Protein AF-A0A0F8VS82-F1 (afdb_monomer_lite)

Organism: NCBI:txid412755

InterPro domains:
  IPR029061 Thiamin diphosphate-binding fold [SSF52518] (6-84)
  IPR051479 Pyruvate synthase subunit PorB-like [PTHR42897] (1-88)

Structure (mmCIF, N/CA/C/O backbone):
data_AF-A0A0F8VS82-F1
#
_entry.id   AF-A0A0F8VS82-F1
#
loop_
_atom_site.group_PDB
_atom_site.id
_atom_site.type_symbol
_atom_site.label_atom_id
_atom_site.label_alt_id
_atom_site.label_comp_id
_atom_site.label_asym_id
_atom_site.label_entity_id
_atom_site.label_seq_id
_atom_site.pdbx_PDB_ins_code
_atom_site.Cartn_x
_atom_site.Cartn_y
_atom_site.Cartn_z
_atom_site.occupancy
_atom_site.B_iso_or_equiv
_atom_site.auth_seq_id
_atom_site.auth_comp_id
_atom_site.auth_asym_id
_atom_site.auth_atom_id
_atom_site.pdbx_PDB_model_num
ATOM 1 N N . ILE A 1 1 ? -6.330 -5.073 0.957 1.00 95.19 1 ILE A N 1
ATOM 2 C CA . ILE A 1 1 ? -6.216 -3.869 0.106 1.00 95.19 1 ILE A CA 1
ATOM 3 C C . ILE A 1 1 ? -4.776 -3.782 -0.344 1.00 95.19 1 ILE A C 1
ATOM 5 O O . ILE A 1 1 ? -3.898 -3.737 0.511 1.00 95.19 1 ILE A O 1
ATOM 9 N N . TYR A 1 2 ? -4.543 -3.815 -1.648 1.00 95.75 2 TYR A N 1
ATOM 10 C CA . TYR A 1 2 ? -3.204 -3.683 -2.212 1.00 95.75 2 TYR A CA 1
ATOM 11 C C . TYR A 1 2 ? -2.942 -2.236 -2.623 1.00 95.75 2 TYR A C 1
ATOM 13 O O . TYR A 1 2 ? -3.807 -1.606 -3.225 1.00 95.75 2 TYR A O 1
ATOM 21 N N . VAL A 1 3 ? -1.758 -1.723 -2.300 1.00 96.25 3 VAL A N 1
ATOM 22 C CA . VAL A 1 3 ? -1.266 -0.418 -2.752 1.00 96.25 3 VAL A CA 1
ATOM 23 C C . VAL A 1 3 ? -0.005 -0.659 -3.562 1.00 96.25 3 VAL A C 1
ATOM 25 O O . VAL A 1 3 ? 0.962 -1.192 -3.023 1.00 96.25 3 VAL A O 1
ATOM 28 N N . ASN A 1 4 ? -0.010 -0.290 -4.837 1.00 95.62 4 ASN A N 1
ATOM 29 C CA . ASN A 1 4 ? 1.077 -0.606 -5.758 1.00 95.62 4 ASN A CA 1
ATOM 30 C C . ASN A 1 4 ? 1.737 0.679 -6.260 1.00 95.62 4 ASN A C 1
ATOM 32 O O . ASN A 1 4 ? 1.054 1.533 -6.823 1.00 95.62 4 ASN A O 1
ATOM 36 N N . ASN A 1 5 ? 3.058 0.805 -6.109 1.00 96.75 5 ASN A N 1
ATOM 37 C CA . ASN A 1 5 ? 3.796 1.846 -6.829 1.00 96.75 5 ASN A CA 1
ATOM 38 C C . ASN A 1 5 ? 3.777 1.567 -8.335 1.00 96.75 5 ASN A C 1
ATOM 40 O O . ASN A 1 5 ? 3.699 0.403 -8.749 1.00 96.75 5 ASN A O 1
ATOM 44 N N . THR A 1 6 ? 3.981 2.609 -9.141 1.00 96.31 6 THR A N 1
ATOM 45 C CA . THR A 1 6 ? 4.441 2.453 -10.529 1.00 96.31 6 THR A CA 1
ATOM 46 C C . THR A 1 6 ? 5.606 1.459 -10.576 1.00 96.31 6 THR A C 1
ATOM 48 O O . THR A 1 6 ? 6.609 1.637 -9.892 1.00 96.31 6 THR A O 1
ATOM 51 N N . SER A 1 7 ? 5.445 0.357 -11.306 1.00 94.12 7 SER A N 1
ATOM 52 C CA . SER A 1 7 ? 6.410 -0.750 -11.338 1.00 94.12 7 SER A CA 1
ATOM 53 C C . SER A 1 7 ? 6.053 -1.740 -12.445 1.00 94.12 7 SER A C 1
ATOM 55 O O . SER A 1 7 ? 4.956 -1.692 -12.999 1.00 94.12 7 SER A O 1
ATOM 57 N N . CYS A 1 8 ? 6.935 -2.704 -12.723 1.00 94.88 8 CYS A N 1
ATOM 58 C CA . CYS A 1 8 ? 6.616 -3.806 -13.633 1.00 94.88 8 CYS A CA 1
ATOM 59 C C . CYS A 1 8 ? 5.369 -4.588 -13.191 1.00 94.88 8 CYS A C 1
ATOM 61 O O . CYS A 1 8 ? 4.594 -5.018 -14.043 1.00 94.88 8 CYS A O 1
ATOM 63 N N . VAL A 1 9 ? 5.160 -4.761 -11.879 1.00 94.19 9 VAL A N 1
ATOM 64 C CA . VAL A 1 9 ? 3.975 -5.452 -11.344 1.00 94.19 9 VAL A CA 1
ATOM 65 C C . VAL A 1 9 ? 2.708 -4.670 -11.660 1.00 94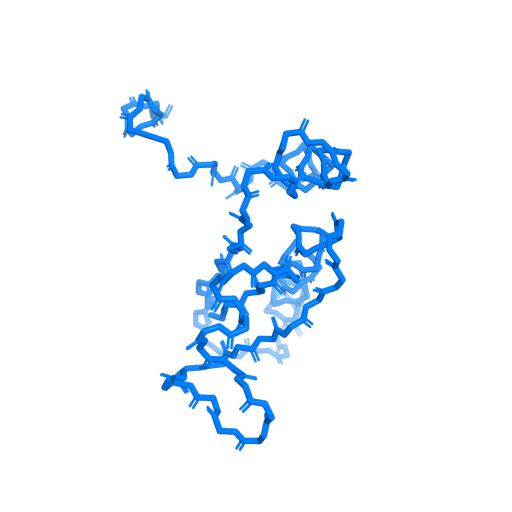.19 9 VAL A C 1
ATOM 67 O O . VAL A 1 9 ? 1.733 -5.267 -12.101 1.00 94.19 9 VAL A O 1
ATOM 70 N N . GLU A 1 10 ? 2.726 -3.351 -11.489 1.00 94.44 10 GLU A N 1
ATOM 71 C CA . GLU A 1 10 ? 1.599 -2.489 -11.845 1.00 94.44 10 GLU A CA 1
ATOM 72 C C . GLU A 1 10 ? 1.295 -2.610 -13.345 1.00 94.44 10 GLU A C 1
ATOM 74 O O . GLU A 1 10 ? 0.266 -3.169 -13.711 1.00 94.44 10 GLU A O 1
ATOM 79 N N . VAL A 1 11 ? 2.242 -2.274 -14.223 1.00 94.19 11 VAL A N 1
ATOM 80 C CA . VAL A 1 11 ? 2.009 -2.287 -15.680 1.00 94.19 11 VAL A CA 1
ATOM 81 C C . VAL A 1 11 ? 1.549 -3.660 -16.193 1.00 94.19 11 VAL A C 1
ATOM 83 O O . VAL A 1 11 ? 0.711 -3.740 -17.092 1.00 94.19 11 VAL A O 1
ATOM 86 N N . SER A 1 12 ? 2.062 -4.751 -15.616 1.00 94.50 12 SER A N 1
ATOM 87 C CA . SER A 1 12 ? 1.713 -6.116 -16.037 1.00 94.50 12 SER A CA 1
ATOM 88 C C . SER A 1 12 ? 0.362 -6.601 -15.503 1.00 94.50 12 SER A C 1
ATOM 90 O O . SER A 1 12 ? -0.169 -7.578 -16.024 1.00 94.50 12 SER A O 1
ATOM 92 N N . THR A 1 13 ? -0.194 -5.965 -14.465 1.00 94.62 13 THR A N 1
ATOM 93 C CA . THR A 1 13 ? -1.425 -6.424 -13.791 1.00 94.62 13 THR A CA 1
ATOM 94 C C . THR A 1 13 ? -2.577 -5.427 -13.854 1.00 94.62 13 THR A C 1
ATOM 96 O O . THR A 1 13 ? -3.710 -5.808 -13.555 1.00 94.62 13 THR A O 1
ATOM 99 N N . SER A 1 14 ? -2.324 -4.179 -14.247 1.00 92.94 14 SER A N 1
ATOM 100 C CA . SER A 1 14 ? -3.308 -3.092 -14.269 1.00 92.94 14 SER A CA 1
ATOM 101 C C . SER A 1 14 ? -3.230 -2.231 -15.524 1.00 92.94 14 SER A C 1
ATOM 103 O O . SER A 1 14 ? -3.502 -1.035 -15.470 1.00 92.94 14 SER A O 1
ATOM 105 N N . LYS A 1 15 ? -2.869 -2.821 -16.667 1.00 86.69 15 LYS A N 1
ATOM 106 C CA . LYS A 1 15 ? -2.851 -2.090 -17.934 1.00 86.69 15 LYS A CA 1
ATOM 107 C C . LYS A 1 15 ? -4.250 -1.539 -18.244 1.00 86.69 15 LYS A C 1
ATOM 109 O O . LYS A 1 15 ? -5.206 -2.303 -18.362 1.00 86.69 15 LYS A O 1
ATOM 114 N N . ASP A 1 16 ? -4.351 -0.225 -18.425 1.00 86.19 16 ASP A N 1
ATOM 115 C CA . ASP A 1 16 ? -5.592 0.473 -18.775 1.00 86.19 16 ASP A CA 1
ATOM 116 C C . ASP A 1 16 ? -6.751 0.144 -17.797 1.00 86.19 16 ASP A C 1
ATOM 118 O O . ASP A 1 16 ? -6.563 0.084 -16.584 1.00 86.19 16 ASP A O 1
ATOM 122 N N . ASN A 1 17 ? -7.969 -0.076 -18.306 1.00 82.19 17 ASN A N 1
ATOM 123 C CA . ASN A 1 17 ? -9.160 -0.373 -17.497 1.00 82.19 17 ASN A CA 1
ATOM 124 C C . ASN A 1 17 ? -9.380 -1.881 -17.250 1.00 82.19 17 ASN A C 1
ATOM 126 O O . ASN A 1 17 ? -10.513 -2.301 -17.013 1.00 82.19 17 ASN A O 1
ATOM 130 N N . VAL A 1 18 ? -8.330 -2.711 -17.327 1.00 88.12 18 VAL A N 1
ATOM 131 C CA . VAL A 1 18 ? -8.428 -4.174 -17.149 1.00 88.12 18 VAL A CA 1
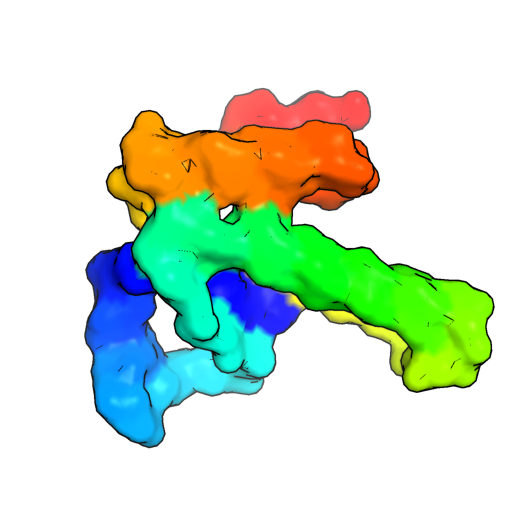ATOM 132 C C . VAL A 1 18 ? -7.541 -4.693 -16.004 1.00 88.12 18 VAL A C 1
ATOM 134 O O . VAL A 1 18 ? -6.555 -5.394 -16.238 1.00 88.12 18 VAL A O 1
ATOM 137 N N . PRO A 1 19 ? -7.871 -4.381 -14.734 1.00 91.31 19 PRO A N 1
ATOM 138 C CA . PRO A 1 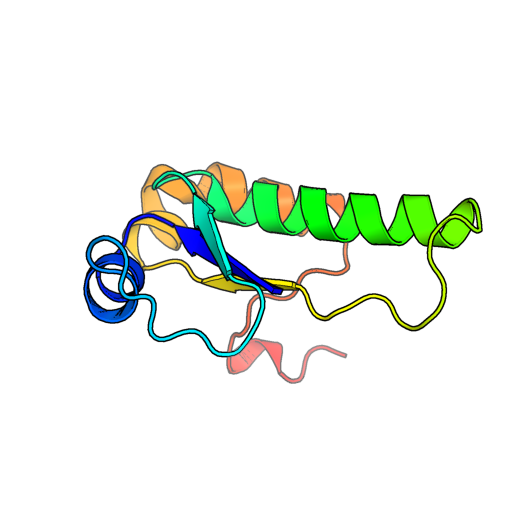19 ? -7.090 -4.845 -13.594 1.00 91.31 19 PRO A CA 1
ATOM 139 C C . PRO A 1 19 ? -7.267 -6.351 -13.348 1.00 91.31 19 PRO A C 1
ATOM 141 O O . PRO A 1 19 ? -8.377 -6.880 -13.346 1.00 91.31 19 PRO A O 1
ATOM 144 N N . SER A 1 20 ? -6.168 -7.035 -13.032 1.00 94.88 20 SER A N 1
ATOM 145 C CA . SER A 1 20 ? -6.134 -8.465 -12.671 1.00 94.88 20 SER A CA 1
ATOM 146 C C . SER A 1 20 ? -6.527 -8.738 -11.208 1.00 94.88 20 SER A C 1
ATOM 148 O O . SER A 1 20 ? -6.470 -9.873 -10.731 1.00 94.88 20 SER A O 1
ATOM 150 N N . TRP A 1 21 ? -6.913 -7.700 -10.464 1.00 94.00 21 TRP A N 1
ATOM 151 C CA . TRP A 1 21 ? -7.128 -7.740 -9.020 1.00 94.00 21 TRP A CA 1
ATOM 152 C C . TRP A 1 21 ? -8.583 -8.082 -8.674 1.00 94.00 21 TRP A C 1
ATOM 154 O O . TRP A 1 21 ? -9.506 -7.353 -9.020 1.00 94.00 21 TRP A O 1
ATOM 164 N N . LYS A 1 22 ? -8.795 -9.176 -7.929 1.00 95.12 22 LYS A N 1
ATOM 165 C CA . LYS A 1 22 ? -10.122 -9.592 -7.414 1.00 95.12 22 LYS A CA 1
ATOM 166 C C . LYS A 1 22 ? -10.491 -8.964 -6.064 1.00 95.12 22 LYS A C 1
ATOM 168 O O . LYS A 1 22 ? -11.520 -9.289 -5.481 1.00 95.12 22 LYS A O 1
ATOM 173 N N . VAL A 1 23 ? -9.622 -8.112 -5.537 1.00 95.25 23 VAL A N 1
ATOM 174 C CA . VAL A 1 23 ? -9.760 -7.429 -4.248 1.00 95.25 23 VAL A CA 1
ATOM 175 C C . VAL A 1 23 ? -9.448 -5.947 -4.439 1.00 95.25 23 VAL A C 1
ATOM 177 O O . VAL A 1 23 ? -8.828 -5.600 -5.445 1.00 95.25 23 VAL A O 1
ATOM 180 N N . PRO A 1 24 ? -9.812 -5.068 -3.485 1.00 95.81 24 PRO A N 1
ATOM 181 C CA . PRO A 1 24 ? -9.478 -3.657 -3.591 1.00 95.81 24 PRO A CA 1
ATOM 182 C C . PRO A 1 24 ? -7.976 -3.451 -3.795 1.00 95.81 24 PRO A C 1
ATOM 184 O O . PRO A 1 24 ? -7.151 -3.918 -2.996 1.00 95.81 24 PRO A O 1
ATOM 187 N N . TRP A 1 25 ? -7.656 -2.737 -4.864 1.00 95.44 25 TRP A N 1
ATOM 188 C CA . TRP A 1 25 ? -6.313 -2.401 -5.298 1.00 95.44 25 TRP A CA 1
ATOM 189 C C . TRP A 1 25 ? -6.281 -0.927 -5.685 1.00 95.44 25 TRP A C 1
ATOM 191 O O . TRP A 1 25 ? -7.265 -0.398 -6.204 1.00 95.44 25 TRP A O 1
ATOM 201 N N . VAL A 1 26 ? -5.164 -0.264 -5.410 1.00 95.12 26 VAL A N 1
ATOM 202 C CA . VAL A 1 26 ? -4.955 1.133 -5.769 1.00 95.12 26 VAL A CA 1
ATOM 203 C C . VAL A 1 26 ? -3.531 1.345 -6.266 1.00 95.12 26 VAL A C 1
ATOM 205 O O . VAL A 1 26 ? -2.560 0.913 -5.638 1.00 95.12 26 VAL A O 1
ATOM 208 N N . HIS A 1 27 ? -3.424 2.033 -7.398 1.00 95.06 27 HIS A N 1
ATOM 209 C CA . HIS A 1 27 ? -2.169 2.582 -7.894 1.00 95.06 27 HIS A CA 1
ATOM 210 C C . HIS A 1 27 ? -1.772 3.821 -7.095 1.00 95.06 27 HIS A C 1
ATOM 212 O O . HIS A 1 27 ? -2.611 4.657 -6.748 1.00 95.06 27 HIS A O 1
ATOM 218 N N . HIS A 1 28 ? -0.478 3.965 -6.840 1.00 95.06 28 HIS A N 1
ATOM 219 C CA . HIS A 1 28 ? 0.094 5.225 -6.405 1.00 95.06 28 HIS A CA 1
ATOM 220 C C . HIS A 1 28 ? 1.437 5.498 -7.084 1.00 95.06 28 HIS A C 1
ATOM 222 O 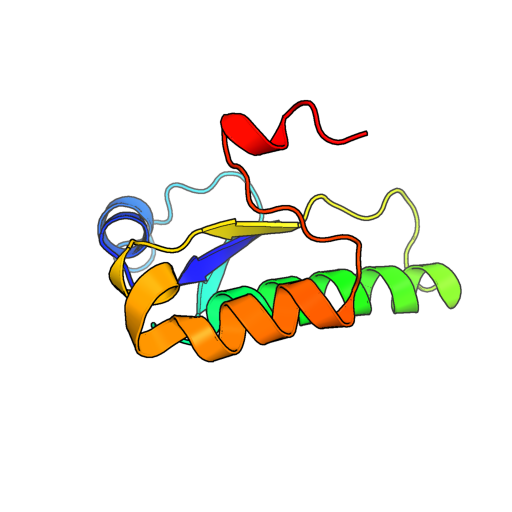O . HIS A 1 28 ? 2.026 4.614 -7.710 1.00 95.06 28 HIS A O 1
ATOM 228 N N . LEU A 1 29 ? 1.919 6.736 -6.958 1.00 95.44 29 LEU A N 1
ATOM 229 C CA . LEU A 1 29 ? 3.136 7.197 -7.625 1.00 95.44 29 LEU A CA 1
ATOM 230 C C . LEU A 1 29 ? 4.360 6.354 -7.253 1.00 95.44 29 LEU A C 1
ATOM 232 O O . LEU A 1 29 ? 4.362 5.597 -6.278 1.00 95.44 29 LEU A O 1
ATOM 236 N N . PHE A 1 30 ? 5.408 6.468 -8.066 1.00 95.56 30 PHE A N 1
ATOM 237 C CA . PHE A 1 30 ? 6.564 5.577 -8.026 1.00 95.56 30 PHE A CA 1
ATOM 238 C C . PHE A 1 30 ? 7.262 5.557 -6.656 1.00 95.56 30 PHE A C 1
ATOM 240 O O . PHE A 1 30 ? 7.743 4.520 -6.213 1.00 95.56 30 PHE A O 1
ATOM 247 N N . GLU A 1 31 ? 7.241 6.675 -5.943 1.00 95.69 31 GLU A N 1
ATOM 248 C CA . GLU A 1 31 ? 7.945 6.879 -4.682 1.00 95.69 31 GLU A CA 1
ATOM 249 C C . GLU A 1 31 ? 7.094 6.620 -3.428 1.00 95.69 31 GLU A C 1
ATOM 251 O O . GLU A 1 31 ? 7.617 6.192 -2.405 1.00 95.69 31 GLU A O 1
ATOM 256 N N . SER A 1 32 ? 5.780 6.842 -3.473 1.00 95.00 32 SER A N 1
ATOM 257 C CA . SER A 1 32 ? 5.003 7.168 -2.261 1.00 95.00 32 SER A CA 1
ATOM 258 C C . SER A 1 32 ? 4.017 6.092 -1.779 1.00 95.00 32 SER A C 1
ATOM 260 O O . SER A 1 32 ? 3.418 6.237 -0.706 1.00 95.00 32 SER A O 1
ATOM 262 N N . GLY A 1 33 ? 3.876 4.977 -2.504 1.00 95.50 33 GLY A N 1
ATOM 263 C CA . GLY A 1 33 ? 2.925 3.893 -2.212 1.00 95.50 33 GLY A CA 1
ATOM 264 C C . GLY A 1 33 ? 2.959 3.362 -0.771 1.00 95.50 33 GLY A C 1
ATOM 265 O O . GLY A 1 33 ? 1.901 3.135 -0.183 1.00 95.50 33 GLY A O 1
ATOM 266 N N . ALA A 1 34 ? 4.139 3.257 -0.151 1.00 94.00 34 ALA A N 1
ATOM 267 C CA . ALA A 1 34 ? 4.268 2.801 1.237 1.00 94.00 34 ALA A CA 1
ATOM 268 C C . ALA A 1 34 ? 3.530 3.717 2.231 1.00 94.00 34 ALA A C 1
ATOM 270 O O . ALA A 1 34 ? 2.837 3.253 3.137 1.00 94.00 34 ALA A O 1
ATOM 271 N N . THR A 1 35 ? 3.611 5.036 2.039 1.00 93.88 35 THR A N 1
ATOM 272 C CA . THR A 1 35 ? 2.908 5.997 2.905 1.00 93.88 35 THR A CA 1
ATOM 273 C C . THR A 1 35 ? 1.407 6.059 2.647 1.00 93.88 35 THR A C 1
ATOM 275 O O . THR A 1 35 ? 0.647 6.384 3.556 1.00 93.88 35 THR A O 1
ATOM 278 N N . VAL A 1 36 ? 0.952 5.685 1.449 1.00 95.50 36 VAL A N 1
ATOM 279 C CA . VAL A 1 36 ? -0.482 5.527 1.174 1.00 95.50 36 VAL A CA 1
ATOM 280 C C . VAL A 1 36 ? -1.037 4.287 1.856 1.00 95.50 36 VAL A C 1
ATOM 282 O O . VAL A 1 36 ? -2.098 4.364 2.473 1.00 95.50 36 VAL A O 1
ATOM 285 N N . ALA A 1 37 ? -0.310 3.168 1.824 1.00 94.38 37 ALA A N 1
ATOM 286 C CA . ALA A 1 37 ? -0.663 1.990 2.613 1.00 94.38 37 ALA A CA 1
ATOM 287 C C . ALA A 1 37 ? -0.783 2.332 4.110 1.00 94.38 37 ALA A C 1
ATOM 289 O O . ALA A 1 37 ? -1.750 1.942 4.770 1.00 94.38 37 ALA A O 1
ATOM 290 N N . ASP A 1 38 ? 0.146 3.139 4.622 1.00 92.81 38 ASP A N 1
ATOM 291 C CA . ASP A 1 38 ? 0.127 3.642 5.997 1.00 92.81 38 ASP A CA 1
ATOM 292 C C . ASP A 1 38 ? -1.106 4.510 6.288 1.00 92.81 38 ASP A C 1
ATOM 294 O O . ASP A 1 38 ? -1.854 4.258 7.239 1.00 92.81 38 ASP A O 1
ATOM 298 N N . GLY A 1 39 ? -1.392 5.471 5.409 1.00 93.06 39 GLY A N 1
ATOM 299 C CA . GLY A 1 39 ? -2.578 6.317 5.508 1.00 93.06 39 GLY A CA 1
ATOM 300 C C . GLY A 1 39 ? -3.882 5.516 5.513 1.00 93.06 39 GLY A C 1
ATOM 301 O O . GLY A 1 39 ? -4.754 5.771 6.345 1.00 93.06 39 GLY A O 1
ATOM 302 N N . ILE A 1 40 ? -4.008 4.504 4.648 1.00 94.62 40 ILE A N 1
ATOM 303 C CA . ILE A 1 40 ? -5.187 3.626 4.592 1.00 94.62 40 ILE A CA 1
ATOM 304 C C . ILE A 1 40 ? -5.328 2.836 5.898 1.00 94.62 40 ILE A C 1
ATOM 306 O O . ILE A 1 40 ? -6.409 2.819 6.489 1.00 94.62 40 ILE A O 1
ATOM 310 N N . CYS A 1 41 ? -4.247 2.219 6.384 1.00 92.06 41 CYS A N 1
ATOM 311 C CA . CYS A 1 41 ? -4.246 1.476 7.647 1.00 92.06 41 CYS A CA 1
ATOM 312 C C . CYS A 1 41 ? -4.694 2.366 8.818 1.00 92.06 41 CYS A C 1
ATOM 314 O O . CYS A 1 41 ? -5.594 2.011 9.587 1.00 92.06 41 CYS A O 1
ATOM 316 N N . THR A 1 42 ? -4.119 3.565 8.903 1.00 92.44 42 THR A N 1
ATOM 317 C CA . THR A 1 42 ? -4.450 4.564 9.922 1.00 92.44 42 THR A CA 1
ATOM 318 C C . THR A 1 42 ? -5.908 5.014 9.816 1.00 92.44 42 THR A C 1
ATOM 320 O O . THR A 1 42 ? -6.604 5.086 10.830 1.00 92.44 42 THR A O 1
ATOM 323 N N . ALA A 1 43 ? -6.423 5.230 8.603 1.00 94.31 43 ALA A N 1
ATOM 324 C CA . ALA A 1 43 ? -7.818 5.593 8.387 1.00 94.31 43 ALA A CA 1
ATOM 325 C C . ALA A 1 43 ? -8.783 4.508 8.893 1.00 94.31 43 ALA A C 1
ATOM 327 O O . ALA A 1 43 ? -9.728 4.832 9.612 1.00 94.31 43 ALA A O 1
ATOM 328 N N . TYR A 1 44 ? -8.536 3.226 8.597 1.00 94.75 44 TYR A N 1
ATOM 329 C CA . TYR A 1 44 ? -9.370 2.133 9.118 1.00 94.75 44 TYR A CA 1
ATOM 330 C C . TYR A 1 44 ? -9.306 2.030 10.645 1.00 94.75 44 TYR A C 1
ATOM 332 O O . TYR A 1 44 ? -10.351 1.891 11.284 1.00 94.75 44 TYR A O 1
ATOM 340 N N . LYS A 1 45 ? -8.115 2.168 11.246 1.00 91.38 45 LYS A N 1
ATOM 341 C CA . LYS A 1 45 ? -7.946 2.195 12.711 1.00 91.38 45 LYS A CA 1
ATOM 342 C C . LYS A 1 45 ? -8.755 3.328 13.351 1.00 91.38 45 LYS A C 1
ATOM 344 O O . LYS A 1 45 ? -9.510 3.083 14.289 1.00 91.38 45 LYS A O 1
ATOM 349 N N . ILE A 1 46 ? -8.661 4.546 12.810 1.00 94.38 46 ILE A N 1
ATOM 350 C CA . ILE A 1 46 ? -9.412 5.714 13.299 1.00 94.38 46 ILE A CA 1
ATOM 351 C C . ILE A 1 46 ? -10.918 5.498 13.142 1.00 94.38 46 ILE A C 1
ATOM 353 O O . ILE A 1 46 ? -11.679 5.767 14.070 1.00 94.38 46 ILE A O 1
ATOM 357 N N . ARG A 1 47 ? -11.370 5.013 11.980 1.00 97.00 47 ARG A N 1
ATOM 358 C CA . ARG A 1 47 ? -12.796 4.756 11.739 1.00 97.00 47 ARG A CA 1
ATOM 359 C C . ARG A 1 47 ? -13.348 3.709 12.699 1.00 97.00 47 ARG A C 1
ATOM 361 O O . ARG A 1 47 ? -14.424 3.929 13.246 1.00 97.00 47 ARG A O 1
ATOM 368 N N . LYS A 1 48 ? -12.605 2.628 12.950 1.00 95.38 48 LYS A N 1
ATOM 369 C CA . LYS A 1 48 ? -12.995 1.591 13.912 1.00 95.38 48 LYS A CA 1
ATOM 370 C C . LYS A 1 48 ? -13.051 2.136 15.340 1.00 95.38 48 LYS A C 1
ATOM 372 O O . LYS A 1 48 ? -14.046 1.929 16.021 1.00 95.38 48 LYS A O 1
ATOM 377 N N . ALA A 1 49 ? -12.047 2.907 15.763 1.00 95.06 49 ALA A N 1
ATOM 378 C CA . ALA A 1 49 ? -12.035 3.550 17.081 1.00 95.06 49 ALA A CA 1
ATOM 379 C C . ALA A 1 49 ? -13.205 4.533 17.284 1.00 95.06 49 ALA A C 1
ATOM 381 O O . ALA A 1 49 ? -13.692 4.691 18.398 1.00 95.06 49 ALA A O 1
ATOM 382 N N . LYS A 1 50 ? -13.681 5.172 16.207 1.00 97.75 50 LYS A N 1
ATOM 383 C CA . LYS A 1 50 ? -14.852 6.066 16.215 1.00 97.75 50 LYS A CA 1
ATOM 384 C C . LYS A 1 50 ? -16.199 5.341 16.069 1.00 97.75 50 LYS A C 1
ATOM 386 O O . LYS A 1 50 ? -17.219 6.015 15.990 1.00 97.75 50 LYS A O 1
ATOM 391 N N . GLY A 1 51 ? -16.222 4.010 15.961 1.00 97.38 51 GLY A N 1
ATOM 392 C CA . GLY A 1 51 ? -17.451 3.250 15.694 1.00 97.38 51 GLY A CA 1
ATOM 393 C C . GLY A 1 51 ? -18.047 3.485 14.297 1.00 97.38 51 GLY A C 1
ATOM 394 O O . GLY A 1 51 ? -19.212 3.196 14.070 1.00 97.38 51 GLY A O 1
ATOM 395 N N . LEU A 1 52 ? -17.262 4.017 13.351 1.00 97.75 52 LEU A N 1
ATOM 396 C CA . LEU A 1 52 ? -17.675 4.314 11.967 1.00 97.75 52 LEU A CA 1
ATOM 397 C C . LEU A 1 52 ? -17.311 3.192 10.980 1.00 97.75 52 LEU A C 1
ATOM 399 O O . LEU A 1 52 ? -17.388 3.371 9.759 1.00 97.75 52 LEU A O 1
ATOM 403 N N . PHE A 1 53 ? -16.808 2.073 11.491 1.00 96.06 53 PHE A N 1
ATOM 404 C CA . PHE A 1 53 ? -16.454 0.897 10.714 1.00 96.06 53 PHE A CA 1
ATOM 405 C C . PHE A 1 53 ? -16.680 -0.350 11.563 1.00 96.06 53 PHE A C 1
ATOM 407 O O . PHE A 1 53 ? -16.080 -0.497 12.630 1.00 96.06 53 PHE A O 1
ATOM 414 N N . GLU A 1 54 ? -17.547 -1.226 11.072 1.00 95.31 54 GLU A N 1
ATOM 415 C CA . GLU A 1 54 ? -17.854 -2.513 11.683 1.00 95.31 54 GLU A CA 1
ATOM 416 C C . GLU A 1 54 ? -16.978 -3.607 11.061 1.00 95.31 54 GLU A C 1
ATOM 418 O O . GLU A 1 54 ? -16.659 -3.565 9.873 1.00 95.31 54 GLU A O 1
ATOM 423 N N . GLY A 1 55 ? -16.581 -4.592 11.868 1.00 93.44 55 GLY A N 1
ATOM 424 C CA . GLY A 1 55 ? -15.760 -5.719 11.424 1.00 93.44 55 GLY A CA 1
ATOM 425 C C . GLY A 1 55 ? -14.258 -5.557 11.668 1.00 93.44 55 GLY A C 1
ATOM 426 O O . GLY A 1 55 ? -13.791 -4.715 12.446 1.00 93.44 55 GLY A O 1
ATOM 427 N N . GLU A 1 56 ? -13.477 -6.444 11.061 1.00 93.56 56 GLU A N 1
ATOM 428 C CA . GLU A 1 56 ? -12.024 -6.489 11.210 1.00 93.56 56 GLU A CA 1
ATOM 429 C C . GLU A 1 56 ? -11.328 -5.475 10.306 1.00 93.56 56 GLU A C 1
ATOM 431 O O . GLU A 1 56 ? -11.761 -5.208 9.187 1.00 93.56 56 GLU A O 1
ATOM 436 N N . ILE A 1 57 ? -10.234 -4.895 10.807 1.00 90.94 57 ILE A N 1
ATOM 437 C CA . ILE A 1 57 ? -9.406 -4.008 9.988 1.00 90.94 57 ILE A CA 1
ATOM 438 C C . ILE A 1 57 ? -8.813 -4.873 8.870 1.00 90.94 57 ILE A C 1
ATOM 440 O O . ILE A 1 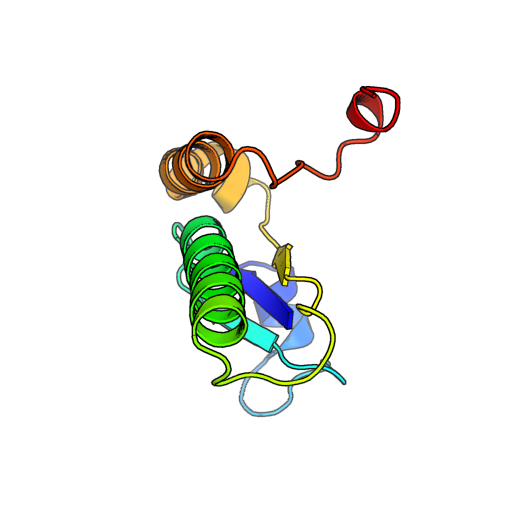57 ? -8.190 -5.888 9.184 1.00 90.94 57 ILE A O 1
ATOM 444 N N . PRO A 1 58 ? -9.001 -4.513 7.588 1.00 92.88 58 PRO A N 1
ATOM 445 C CA . PRO A 1 58 ? -8.506 -5.330 6.492 1.00 92.88 58 PRO A CA 1
ATOM 446 C C . PRO A 1 58 ? -6.978 -5.398 6.513 1.00 92.88 58 PRO A C 1
ATOM 448 O O . PRO A 1 58 ? -6.310 -4.508 7.033 1.00 92.88 58 PRO A O 1
ATOM 451 N N . TYR A 1 59 ? -6.407 -6.414 5.869 1.00 92.25 59 TYR A N 1
ATOM 452 C CA . TYR A 1 59 ? -4.979 -6.408 5.561 1.00 92.25 59 TYR A CA 1
ATOM 453 C C . TYR A 1 59 ? -4.678 -5.336 4.514 1.00 92.25 59 TYR A C 1
ATOM 455 O O . TYR A 1 59 ? -5.318 -5.291 3.456 1.00 92.25 59 TYR A O 1
ATOM 463 N N . ILE A 1 60 ? -3.698 -4.480 4.797 1.00 92.56 60 ILE A N 1
ATOM 464 C CA . ILE A 1 60 ? -3.151 -3.519 3.840 1.00 92.56 60 ILE A CA 1
ATOM 465 C C . ILE A 1 60 ? -1.772 -4.033 3.438 1.00 92.56 60 ILE A C 1
ATOM 467 O O . ILE A 1 60 ? -0.924 -4.248 4.299 1.00 92.56 60 ILE A O 1
ATOM 471 N N . ILE A 1 61 ? -1.562 -4.232 2.139 1.00 93.12 61 ILE A N 1
ATOM 472 C CA . ILE A 1 61 ? -0.316 -4.760 1.586 1.00 93.12 61 ILE A CA 1
ATOM 473 C C . ILE A 1 61 ? 0.233 -3.736 0.601 1.00 93.12 61 ILE A C 1
ATOM 475 O O . ILE A 1 61 ? -0.424 -3.390 -0.381 1.00 93.12 61 ILE A O 1
ATOM 479 N N . HIS A 1 62 ? 1.438 -3.253 0.874 1.00 93.50 62 HIS A N 1
ATOM 480 C CA . HIS A 1 62 ? 2.198 -2.427 -0.053 1.00 93.50 62 HIS A CA 1
ATOM 481 C C . HIS A 1 62 ? 3.022 -3.326 -0.982 1.00 93.50 62 HIS A C 1
ATOM 483 O O . HIS A 1 62 ? 3.686 -4.250 -0.517 1.00 93.50 62 HIS A O 1
ATOM 489 N N . ILE A 1 63 ? 2.949 -3.073 -2.288 1.00 94.69 63 ILE A N 1
ATOM 490 C CA . ILE A 1 63 ? 3.767 -3.726 -3.310 1.00 94.69 63 ILE A CA 1
ATOM 491 C C . ILE A 1 63 ? 4.637 -2.651 -3.959 1.00 94.69 63 ILE A C 1
ATOM 493 O O . ILE A 1 63 ? 4.135 -1.731 -4.612 1.00 94.69 63 ILE A O 1
ATOM 497 N N . GLY A 1 64 ? 5.946 -2.795 -3.784 1.00 93.56 64 GLY A N 1
ATOM 498 C CA . GLY A 1 64 ? 6.964 -1.965 -4.411 1.00 93.56 64 GLY A CA 1
ATOM 499 C C . GLY A 1 64 ? 8.000 -2.830 -5.121 1.00 93.56 64 GLY A C 1
ATOM 500 O O . GLY A 1 64 ? 8.314 -3.928 -4.667 1.00 93.56 64 GLY A O 1
ATOM 501 N N . GLY A 1 65 ? 8.509 -2.336 -6.249 1.00 92.50 65 GLY A N 1
ATOM 502 C CA . GLY A 1 65 ? 9.719 -2.876 -6.869 1.00 92.50 65 GLY A CA 1
ATOM 503 C C . GLY A 1 65 ? 10.979 -2.352 -6.179 1.00 92.50 65 GLY A C 1
ATOM 504 O O . GLY A 1 65 ? 10.909 -1.431 -5.358 1.00 92.50 65 GLY A O 1
ATOM 505 N N . ASP A 1 66 ? 12.134 -2.879 -6.578 1.00 93.56 66 ASP A N 1
ATOM 506 C CA . ASP A 1 66 ? 13.450 -2.515 -6.053 1.00 93.56 66 ASP A CA 1
ATOM 507 C C . ASP A 1 66 ? 13.672 -0.995 -6.071 1.00 93.56 66 ASP A C 1
ATOM 509 O O . ASP A 1 66 ? 13.902 -0.422 -5.009 1.00 93.56 66 ASP A O 1
ATOM 513 N N . GLY A 1 67 ? 13.440 -0.308 -7.196 1.00 94.38 67 GLY A N 1
ATOM 514 C CA . GLY A 1 67 ? 13.589 1.153 -7.280 1.00 94.38 67 GLY A CA 1
ATOM 515 C C . GLY A 1 67 ? 12.738 1.937 -6.267 1.00 94.38 67 GLY A C 1
ATOM 516 O O . GLY A 1 67 ? 13.211 2.892 -5.657 1.00 94.38 67 GLY A O 1
ATOM 517 N N . SER A 1 68 ? 11.503 1.499 -5.998 1.00 93.50 68 SER A N 1
ATOM 518 C CA . SER A 1 68 ? 10.626 2.142 -5.001 1.00 93.50 68 SER A CA 1
ATOM 519 C C . SER A 1 68 ? 10.970 1.788 -3.549 1.00 93.50 68 SER A C 1
ATOM 521 O O . SER A 1 68 ? 10.523 2.461 -2.626 1.00 93.50 68 SER A O 1
ATOM 523 N N . THR A 1 69 ? 11.760 0.739 -3.327 1.00 91.38 69 THR A N 1
ATOM 524 C CA . THR A 1 69 ? 12.135 0.281 -1.977 1.00 91.38 69 THR A CA 1
ATOM 525 C C . THR A 1 69 ? 13.574 0.612 -1.599 1.00 91.38 69 THR A C 1
ATOM 527 O O . THR A 1 69 ? 13.850 0.755 -0.416 1.00 91.38 69 THR A O 1
ATOM 530 N N . TYR A 1 70 ? 14.467 0.790 -2.573 1.00 92.12 70 TYR A N 1
ATOM 531 C CA . TYR A 1 70 ? 15.896 1.034 -2.360 1.00 92.12 70 TYR A CA 1
ATOM 532 C C . TYR A 1 70 ? 16.368 2.412 -2.829 1.00 92.12 70 TYR A C 1
ATOM 534 O O . TYR A 1 70 ? 17.404 2.870 -2.355 1.00 92.12 70 TYR A O 1
ATOM 542 N N . ASP A 1 71 ? 15.630 3.076 -3.722 1.00 95.31 71 ASP A N 1
ATOM 543 C CA . ASP A 1 71 ? 16.025 4.363 -4.302 1.00 95.31 71 ASP A CA 1
ATOM 544 C C . ASP A 1 71 ? 14.938 5.426 -4.055 1.00 95.31 71 ASP A C 1
ATOM 546 O O . ASP A 1 71 ? 14.737 5.856 -2.913 1.00 95.31 71 ASP A O 1
ATOM 550 N N . ILE A 1 72 ? 14.166 5.800 -5.081 1.00 97.50 72 ILE A N 1
ATOM 551 C CA . ILE A 1 72 ? 13.248 6.950 -5.045 1.00 97.50 72 ILE A CA 1
ATOM 552 C C . ILE A 1 72 ? 12.201 6.880 -3.920 1.00 97.50 72 ILE A C 1
ATOM 554 O O . ILE A 1 72 ? 11.823 7.905 -3.351 1.00 97.50 72 ILE A O 1
ATOM 558 N N . GLY A 1 73 ? 11.734 5.680 -3.568 1.00 95.88 73 GLY A N 1
ATOM 559 C CA . GLY A 1 73 ? 10.710 5.495 -2.537 1.00 95.88 73 GLY A CA 1
ATOM 560 C C . GLY A 1 73 ? 11.251 5.160 -1.146 1.00 95.88 73 GLY A C 1
ATOM 561 O O . GLY A 1 73 ? 10.464 5.041 -0.203 1.00 95.88 73 GLY A O 1
ATOM 562 N N . PHE A 1 74 ? 12.575 5.065 -0.959 1.00 94.88 74 PHE A N 1
ATOM 563 C CA . PHE A 1 74 ? 13.150 4.630 0.318 1.00 94.88 74 PHE A CA 1
ATOM 564 C C . PHE A 1 74 ? 12.765 5.549 1.486 1.00 94.88 74 PHE A C 1
ATOM 566 O O . PHE A 1 74 ? 12.441 5.075 2.577 1.00 94.88 74 PHE A O 1
ATOM 573 N N . GLN A 1 75 ? 12.708 6.868 1.263 1.00 94.62 75 GLN A N 1
ATOM 574 C CA . GLN A 1 75 ? 12.254 7.819 2.284 1.00 94.62 75 GLN A CA 1
ATOM 575 C C . GLN A 1 75 ? 10.815 7.527 2.737 1.00 94.62 75 GLN A C 1
ATOM 577 O O . GLN A 1 75 ? 10.514 7.574 3.930 1.00 94.62 75 GLN A O 1
ATOM 582 N N . PHE A 1 76 ? 9.927 7.216 1.793 1.00 94.00 76 PHE A N 1
ATOM 583 C CA . PHE A 1 76 ? 8.514 6.953 2.048 1.00 94.00 76 PHE A CA 1
ATOM 584 C C . PHE A 1 76 ? 8.312 5.605 2.741 1.00 94.00 76 PHE A C 1
ATOM 586 O O . PHE A 1 76 ? 7.552 5.529 3.709 1.00 94.00 76 PHE A O 1
ATOM 593 N N . LEU A 1 77 ? 9.043 4.574 2.308 1.00 92.38 77 LEU A N 1
ATOM 594 C CA . LEU A 1 77 ? 9.069 3.267 2.963 1.00 92.38 77 LEU A CA 1
ATOM 595 C C . LEU A 1 77 ? 9.548 3.385 4.410 1.00 92.38 77 LEU A C 1
ATOM 597 O O . LEU A 1 77 ? 8.844 2.974 5.333 1.00 92.38 77 LEU A O 1
ATOM 601 N N . LYS A 1 78 ? 10.703 4.025 4.622 1.00 91.75 78 LYS A N 1
ATOM 602 C CA . LYS A 1 78 ? 11.248 4.276 5.958 1.00 91.75 78 LYS A CA 1
ATOM 603 C C . LYS A 1 78 ? 10.233 5.003 6.832 1.00 91.75 78 LYS A C 1
ATOM 605 O O . LYS A 1 78 ? 10.006 4.598 7.968 1.00 91.75 78 LYS A O 1
ATOM 610 N N . ALA A 1 79 ? 9.604 6.054 6.309 1.00 90.94 79 ALA A N 1
ATOM 611 C CA . ALA A 1 79 ? 8.629 6.833 7.057 1.00 90.94 79 ALA A CA 1
ATOM 612 C C . ALA A 1 79 ? 7.381 6.010 7.440 1.00 90.94 79 ALA A C 1
ATOM 614 O O . ALA A 1 79 ? 6.875 6.162 8.549 1.00 90.94 79 ALA A O 1
ATOM 615 N N . ALA A 1 80 ? 6.901 5.124 6.563 1.00 90.81 80 ALA A N 1
ATOM 616 C CA . ALA A 1 80 ? 5.771 4.237 6.849 1.00 90.81 80 ALA A CA 1
ATOM 617 C C . ALA A 1 80 ? 6.097 3.196 7.941 1.00 90.81 80 ALA A C 1
ATOM 619 O O . ALA A 1 80 ? 5.292 2.977 8.850 1.00 90.81 80 ALA A O 1
ATOM 620 N N . LEU A 1 81 ? 7.304 2.616 7.900 1.00 87.81 81 LEU A N 1
ATOM 621 C CA . LEU A 1 81 ? 7.772 1.637 8.887 1.00 87.81 81 LEU A CA 1
ATOM 622 C C . LEU A 1 81 ? 7.919 2.252 10.286 1.00 87.81 81 LEU A C 1
ATOM 624 O O . LEU A 1 81 ? 7.425 1.691 11.263 1.00 87.81 81 LEU A O 1
ATOM 628 N N . ILE A 1 82 ? 8.545 3.431 10.393 1.00 86.00 82 ILE A N 1
ATOM 629 C CA . ILE A 1 82 ? 8.814 4.057 11.700 1.00 86.00 82 ILE A CA 1
ATOM 630 C C . ILE A 1 82 ? 7.566 4.651 12.366 1.00 86.00 82 ILE A C 1
ATOM 632 O O . ILE A 1 82 ? 7.545 4.789 13.585 1.00 86.00 82 ILE A O 1
ATOM 636 N N . ARG A 1 83 ? 6.538 5.044 11.598 1.00 76.94 83 ARG A N 1
ATOM 637 C CA . ARG A 1 83 ? 5.371 5.756 12.150 1.00 76.94 83 ARG A CA 1
ATOM 638 C C . ARG A 1 83 ? 4.392 4.861 12.890 1.00 76.94 83 ARG A C 1
ATOM 640 O O . ARG A 1 83 ? 3.765 5.323 13.838 1.00 76.94 83 ARG A O 1
ATOM 647 N N . THR A 1 84 ? 4.202 3.622 12.444 1.00 63.62 84 THR A N 1
ATOM 648 C CA . THR A 1 84 ? 3.100 2.796 12.960 1.00 63.62 84 THR A CA 1
ATOM 649 C C . THR A 1 84 ? 3.526 1.657 13.859 1.00 63.62 84 THR A C 1
ATOM 651 O O . THR A 1 84 ? 2.645 1.068 14.481 1.00 63.62 84 THR A O 1
ATOM 654 N N . SER A 1 85 ? 4.813 1.295 13.883 1.00 57.59 85 SER A N 1
ATOM 655 C CA . SER A 1 85 ? 5.341 0.106 14.577 1.00 57.59 85 SER A CA 1
ATOM 656 C C . SER A 1 85 ? 4.607 -1.208 14.244 1.00 57.59 85 SER A C 1
ATOM 658 O O . SER A 1 85 ? 4.795 -2.207 14.927 1.00 57.59 85 SER A O 1
ATOM 660 N N . THR A 1 86 ? 3.740 -1.216 13.221 1.00 62.75 86 THR A N 1
ATOM 661 C CA . THR A 1 86 ? 2.863 -2.350 12.857 1.00 62.75 86 THR A CA 1
ATOM 662 C C . THR A 1 86 ? 3.070 -2.811 11.422 1.00 62.75 86 THR A C 1
ATOM 664 O O . THR A 1 86 ? 2.467 -3.795 11.002 1.00 62.75 86 THR A O 1
ATOM 667 N N . MET A 1 87 ? 3.906 -2.104 10.661 1.00 69.62 87 MET A N 1
ATOM 668 C CA . MET A 1 87 ? 4.336 -2.559 9.351 1.00 69.62 87 MET A CA 1
ATOM 669 C C . MET A 1 87 ? 5.584 -3.412 9.492 1.00 69.62 87 MET A C 1
ATOM 671 O O . MET A 1 87 ? 6.562 -2.996 10.109 1.00 69.62 87 MET A O 1
ATOM 675 N N . VAL A 1 88 ? 5.536 -4.584 8.877 1.00 67.50 88 VAL A N 1
ATOM 676 C CA . VAL A 1 88 ? 6.688 -5.456 8.691 1.00 67.50 88 VAL A CA 1
ATOM 677 C C . VAL A 1 88 ? 7.027 -5.478 7.210 1.00 67.50 88 VAL A C 1
ATOM 679 O O . VAL A 1 88 ? 6.138 -5.575 6.361 1.00 67.50 88 VAL A O 1
ATOM 682 N N . GLU A 1 89 ? 8.311 -5.368 6.892 1.00 68.56 89 GLU A N 1
ATOM 683 C CA . GLU A 1 89 ? 8.784 -5.740 5.565 1.00 68.56 89 GLU A CA 1
ATOM 684 C C . GLU A 1 89 ? 8.683 -7.266 5.458 1.00 68.56 89 GLU A C 1
ATOM 686 O O . GLU A 1 89 ? 9.120 -7.984 6.361 1.00 68.56 89 GLU A O 1
ATOM 691 N N . MET A 1 90 ? 8.086 -7.781 4.380 1.00 66.69 90 MET A N 1
ATOM 692 C CA . MET A 1 90 ? 7.965 -9.224 4.179 1.00 66.69 90 MET A CA 1
ATOM 693 C C . MET A 1 90 ? 9.313 -9.809 3.740 1.00 66.69 90 MET A C 1
ATOM 695 O O . MET A 1 90 ? 9.526 -10.138 2.577 1.00 66.69 90 MET A O 1
ATOM 699 N N . ASN A 1 91 ? 10.225 -9.929 4.699 1.00 63.78 91 ASN A N 1
ATOM 700 C CA . ASN A 1 91 ? 11.578 -10.421 4.523 1.00 63.78 91 ASN A CA 1
ATOM 701 C C . ASN A 1 91 ? 11.709 -11.808 5.164 1.00 63.78 91 ASN A C 1
ATOM 703 O O . ASN A 1 91 ? 11.293 -12.019 6.306 1.00 63.78 91 ASN A O 1
ATOM 707 N N . ILE A 1 92 ? 12.302 -12.763 4.444 1.00 62.50 92 ILE A N 1
ATOM 708 C CA . ILE A 1 92 ? 12.479 -14.138 4.936 1.00 62.50 92 ILE A CA 1
ATOM 709 C C . ILE A 1 92 ? 13.310 -14.207 6.223 1.00 62.50 92 ILE A C 1
ATOM 711 O O . ILE A 1 92 ? 13.103 -15.117 7.016 1.00 62.50 92 ILE A O 1
ATOM 715 N N . TYR A 1 93 ? 14.197 -13.238 6.456 1.00 64.69 93 TYR A N 1
ATOM 716 C CA . TYR A 1 93 ? 15.022 -13.150 7.660 1.00 64.69 93 TYR A CA 1
ATOM 717 C C . TYR A 1 93 ? 14.298 -12.479 8.836 1.00 64.69 93 TYR A C 1
ATOM 719 O O . TYR A 1 93 ? 14.730 -12.618 9.976 1.00 64.69 93 TYR A O 1
ATOM 727 N N . LEU A 1 94 ? 13.193 -11.769 8.581 1.00 58.19 94 LEU A N 1
ATOM 728 C CA . LEU A 1 94 ? 12.371 -11.130 9.616 1.00 58.19 94 LEU A CA 1
ATOM 729 C C . LEU A 1 94 ? 11.210 -12.017 10.083 1.00 58.19 94 LEU A C 1
ATOM 731 O O . LEU A 1 94 ? 10.518 -11.668 11.033 1.00 58.19 94 LEU A O 1
ATOM 735 N N . LYS A 1 95 ? 11.014 -13.185 9.456 1.00 54.38 95 LYS A N 1
ATOM 736 C CA . LYS A 1 95 ? 9.931 -14.126 9.783 1.00 54.38 95 LYS A CA 1
ATOM 737 C C . LYS A 1 95 ? 9.976 -14.643 11.227 1.00 54.38 95 LYS A C 1
ATOM 739 O O . LYS A 1 95 ? 8.931 -14.993 11.767 1.00 54.38 95 LYS A O 1
ATOM 744 N N . ASP A 1 96 ? 11.165 -14.659 11.829 1.00 59.53 96 ASP A N 1
ATOM 745 C CA . ASP A 1 96 ? 11.413 -15.195 13.172 1.00 59.53 96 ASP A CA 1
ATOM 746 C C . ASP A 1 96 ? 11.578 -14.107 14.249 1.00 59.53 96 ASP A C 1
ATOM 748 O O . ASP A 1 96 ? 11.784 -14.428 15.423 1.00 59.53 96 ASP A O 1
ATOM 752 N N . GLN A 1 97 ? 11.487 -12.821 13.887 1.00 52.78 97 GLN A N 1
ATOM 753 C CA . GLN A 1 97 ? 11.502 -11.738 14.870 1.00 52.78 97 GLN A CA 1
ATOM 754 C C . GLN A 1 97 ? 10.121 -11.632 15.526 1.00 52.78 97 GLN A C 1
ATOM 756 O O . GLN A 1 97 ? 9.191 -11.058 14.964 1.00 52.78 97 GLN A O 1
ATOM 761 N N . LYS A 1 98 ? 9.998 -12.272 16.695 1.00 41.78 98 LYS A N 1
ATOM 762 C CA . LYS A 1 98 ? 8.845 -12.161 17.599 1.00 41.78 98 LYS A CA 1
ATOM 763 C C . LYS A 1 98 ? 8.728 -10.770 18.206 1.00 41.78 98 LYS A C 1
ATOM 765 O O . LYS A 1 98 ? 9.773 -10.245 18.650 1.00 41.78 98 LYS A O 1
#

Secondary structure (DSSP, 8-state):
-EEEESSHHHHHH--TT----SS-EEEE-TTTHHHHHHHHHHHHHHHHHTT-S-SPPPP-EEE--HHHHHSTTHHHHHHHHHHHS------TTTTT--

pLDDT: mean 88.54, std 12.42, range [41.78, 97.75]

Foldseek 3Di:
DEFEEPDPCCCVAPPDPHHVDPDDYDYDYQAARLLVLLVLQVVLVVCVVVVNDDDDRDDRHYDHDPCNCPPRNVVNNVVSCVPPVPDDDPDPVCPPVD

Sequence (98 aa):
IYVNNTSCVEVSTSKDNVPSWKVPWVHHLFESGATVADGICTAYKIRKAKGLFEGEIPYIIHIGGDGSTYDIGFQFLKAALIRTSTMVEMNIYLKDQK

Radius of gyration: 14.21 Å; chains: 1; bounding box: 34×23×36 Å

=== Feature glossary ===
A reading guide for the features in this record.

Start from the sequence.

  · This is the polypeptide sequence — one letter per residue, N-terminus first. Length ranges from a few dozen residues for small domains to over a thousand for large multi-domain proteins.

Fold it, and you get atomic coordinates and the backbone conformation that goes with them.

  · Structure coordinates are given as an mmCIF _atom_site loop: one row per atom with element, residue name, chain id, sequence number, and x/y/z position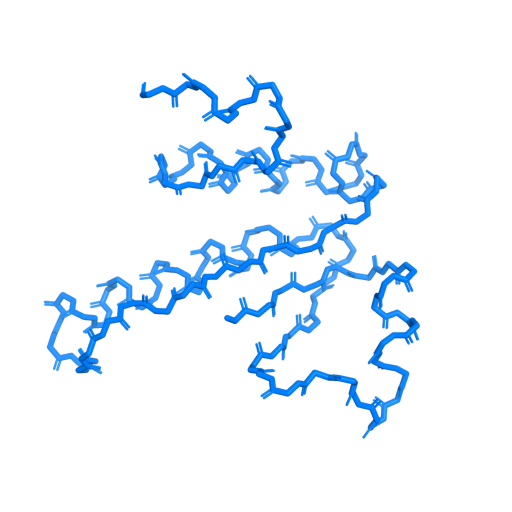 in Å. Only the four main-chain atoms per residue are included here; side chains are omitted to keep the record compact.

  · Backbone dihedral angles. Every residue except chain termini has a φ (preceding-C → N → Cα → C) and a ψ (N → Cα → C → next-N). They are reported in degrees following the IUPAC sign convention. Secondary structure is essentially a statement about which (φ, ψ) basin each residue occupies.

  · The SS8 string is DSSP's per-residue secondary-structure call. α-helix (H) means an i→i+4 H-bond ladder; β-strand (E) means the residue participates in a β-sheet; 3₁₀ (G) and π (I) are tighter and wider helices; T/S are turns/bends; '-' is loop.

  · SS3 is a coarse helix/strand/coil call (letters a/b/c) made by the P-SEA algorithm from inter-Cα distances and dihedrals. It is less detailed than DSSP but needs only Cα positions.

Summarize the fold with a handful of shape descriptors and a per-residue structural alphabet.

  · Radius of gyration (Rg) is the root-mean-square distance of Cα atoms from their centroid — a single number for overall size and compactness. A globular domain of N residues has Rg ≈ 2.2·N^0.38 Å; an extended or disordered chain has a much larger Rg. The Cα contact count is the number of residue pairs whose Cα atoms are within 8 Å and are more than four positions apart in sequence — a standard proxy for tertiary packing density. The bounding box is the smallest axis-aligned box enclosing all Cα atoms.

  · The Foldseek 3Di string encodes local tertiary geometry as a 20-letter alphabet — one character per residue — derived from the relative positions of nearby Cα atoms. Unlike the amino-acid sequence, 3Di is a direct function of the 3D structure, so two proteins with the same fold have similar 3Di strings even at low sequence identity.

  · Solvent-accessible surface area (SASA) is the area in Å² traced out by the centre of a 1.4 Å probe sphere (a water molecule) rolled over the protein's van der Waals surface (Shrake–Rupley / Lee–Richards construction). Buried residues have near-zero SASA; fully exposed residues can exceed 200 Å². The total SASA scales roughly with the number of surface residues.

Ask how reliable the model is.

  · pLDDT (predicted Local Distance Difference Test) is AlphaFold's per-residue confidence score, ranging from 0 to 100. Values above 90 indicate high confidence (typically well-packed cores); 70–90 is confident; 50–70 low confidence; below 50 usually means the region is disordered or the prediction is unreliable there. AlphaFold stores pLDDT in the mmCIF B-factor column.

  · B-factor (Debye–Waller factor) reflects atomic displacement in the crystal lattice. It is an experimental observable (units Å²), not a prediction; low values mean the atom is pinned down, high values mean it moves or is heterogeneous across the crystal.

  · Predicted Aligned Error (PAE) is an AlphaFold confidence matrix: entry (i, j) is the expected error in the position of residue j, in ångströms, when the prediction is superimposed on the true structure at residue i. Low PAE within a block of residues means that block is internally rigid and well-predicted; high PAE between two blocks means their relative placement is uncertain even if each block individually is confident.

Place it in context: what it resembles, what it is annotated as, and how it looks.

  · Nearest PDB neighbors are the top structural matches found by Foldseek when searching this structure against the entire Protein Data Bank. Each hit reports a TM-score (0 to 1; >0.5 almost always implies the same fold) and an E-value. These are *structural* homologs — they may share no detectable sequence similarity.

  · Functional annotations link the protein to curated databases. InterPro entries identify conserved domains and families by matching the sequence against member-database signatures (Pfam, PROSITE, CDD, …). Gene Ontology (GO) terms describe molecular function, biological process, and cellular component in a controlled vocabulary. CATH places the structure in a hierarchical fold classification (Class/Architecture/Topology/Homologous-superfamily). The organism is the source species.

  · Three diagnostic plots accompany the record. The Cα contact map visualizes the tertiary structure as a 2D adjacency matrix (8 Å cutoff, sequence-local contacts suppressed). The Ramachandran plot shows the distribution of backbone (φ, ψ) torsions, with points in the α and β basins reflecting secondary structure content. The PAE plot shows AlphaFold's inter-residue confidence as a color matrix.

  · Six rendered views show the 3D structure from the faces of a cube — i.e. along ±x, ±y, ±z. Rendering representation is drawn randomly per protein from cartoon (secondary-structure ribbons), sticks (backbone bonds), or molecular surface; coloring is either N→C rainbow (blue at the N-terminus through red at the C-terminus) or one color per chain.